Protein AF-A0A6H1ZTP8-F1 (afdb_monomer_lite)

Secondary structure (DSSP, 8-state):
--SSHHHHHHHHHHHHHHHHHHHHT---PPP---------------S--S----EEEETTEEEE--HHHHHHH-TT--SSS----SSPPPGGGTS-S-SSPPTTPEEE--SSSSPEEEPPPPTT-EEE--TTS--EEESS--

Structure (mmCIF, N/CA/C/O backbone):
data_AF-A0A6H1ZTP8-F1
#
_entry.id   AF-A0A6H1ZTP8-F1
#
loop_
_atom_site.group_PDB
_atom_site.id
_atom_site.type_symbol
_atom_site.label_atom_id
_atom_site.label_alt_id
_atom_site.label_comp_id
_atom_site.label_asym_id
_atom_site.label_entity_id
_atom_site.label_seq_id
_atom_site.pdbx_PDB_ins_code
_atom_site.Cartn_x
_atom_site.Cartn_y
_atom_site.Cartn_z
_atom_site.occupancy
_atom_site.B_iso_or_equiv
_atom_site.auth_seq_id
_atom_site.auth_comp_id
_atom_site.auth_asym_id
_atom_site.auth_atom_id
_atom_site.pdbx_PDB_model_num
ATOM 1 N N . MET A 1 1 ? -58.943 47.203 89.050 1.00 54.94 1 MET A N 1
ATOM 2 C CA . MET A 1 1 ? -57.772 47.298 88.140 1.00 54.94 1 MET A CA 1
ATOM 3 C C . MET A 1 1 ? -56.786 46.135 88.351 1.00 54.94 1 MET A C 1
ATOM 5 O O . MET A 1 1 ? -55.638 46.365 88.701 1.00 54.94 1 MET A O 1
ATOM 9 N N . ARG A 1 2 ? -57.193 44.869 88.159 1.00 52.78 2 ARG A N 1
ATOM 10 C CA . ARG A 1 2 ? -56.284 43.707 88.320 1.00 52.78 2 ARG A CA 1
ATOM 11 C C . ARG A 1 2 ? -56.427 42.633 87.231 1.00 52.78 2 ARG A C 1
ATOM 13 O O . ARG A 1 2 ? -56.041 41.494 87.437 1.00 52.78 2 ARG A O 1
ATOM 20 N N . THR A 1 3 ? -56.922 43.002 86.049 1.00 53.19 3 THR A N 1
ATOM 21 C CA . THR A 1 3 ? -57.151 42.046 84.943 1.00 53.19 3 THR A CA 1
ATOM 22 C C . THR A 1 3 ? -56.297 42.314 83.699 1.00 53.19 3 THR A C 1
ATOM 24 O O . THR A 1 3 ? -56.346 41.540 82.753 1.00 53.19 3 THR A O 1
ATOM 27 N N . ARG A 1 4 ? -55.478 43.378 83.679 1.00 51.44 4 ARG A N 1
ATOM 28 C CA . ARG A 1 4 ? -54.652 43.734 82.504 1.00 51.44 4 ARG A CA 1
ATOM 29 C C . ARG A 1 4 ? -53.198 43.244 82.544 1.00 51.44 4 ARG A C 1
ATOM 31 O O . ARG A 1 4 ? -52.566 43.198 81.497 1.00 51.44 4 ARG A O 1
ATOM 38 N N . ILE A 1 5 ? -52.680 42.819 83.699 1.00 50.69 5 ILE A N 1
ATOM 39 C CA . ILE A 1 5 ? -51.276 42.373 83.826 1.00 50.69 5 ILE A CA 1
ATOM 40 C C . ILE A 1 5 ? -51.087 40.937 83.291 1.00 50.69 5 ILE A C 1
ATOM 42 O O . ILE A 1 5 ? -50.085 40.643 82.647 1.00 50.69 5 ILE A O 1
ATOM 46 N N . ALA A 1 6 ? -52.088 40.061 83.445 1.00 52.53 6 ALA A N 1
ATOM 47 C CA . ALA A 1 6 ? -52.017 38.678 82.959 1.00 52.53 6 ALA A CA 1
ATOM 48 C C . ALA A 1 6 ? -52.023 38.552 81.418 1.00 52.53 6 ALA A C 1
ATOM 50 O O . ALA A 1 6 ? -51.556 37.549 80.882 1.00 52.53 6 ALA A O 1
ATOM 51 N N . ALA A 1 7 ? -52.520 39.565 80.696 1.00 52.47 7 ALA A N 1
ATOM 52 C CA . ALA A 1 7 ? -52.527 39.570 79.232 1.00 52.47 7 ALA A CA 1
ATOM 53 C C . ALA A 1 7 ? -51.150 39.921 78.634 1.00 52.47 7 ALA A C 1
ATOM 55 O O . ALA A 1 7 ? -50.771 39.352 77.612 1.00 52.47 7 ALA A O 1
ATOM 56 N N . GLN A 1 8 ? -50.368 40.798 79.281 1.00 54.09 8 GLN A N 1
ATOM 57 C CA . GLN A 1 8 ? -49.041 41.172 78.777 1.00 54.09 8 GLN A CA 1
ATOM 58 C C . GLN A 1 8 ? -47.988 40.075 78.972 1.00 54.09 8 GLN A C 1
ATOM 60 O O . GLN A 1 8 ? -47.170 39.869 78.081 1.00 54.09 8 GLN A O 1
ATOM 65 N N . ALA A 1 9 ? -48.051 39.299 80.059 1.00 54.16 9 ALA A N 1
ATOM 66 C CA . ALA A 1 9 ? -47.110 38.198 80.287 1.00 54.16 9 ALA A CA 1
ATOM 67 C C . ALA A 1 9 ? -47.206 37.086 79.218 1.00 54.16 9 ALA A C 1
ATOM 69 O O . ALA A 1 9 ? -46.194 36.503 78.837 1.00 54.16 9 ALA A O 1
ATOM 70 N N . LYS A 1 10 ? -48.407 36.828 78.674 1.00 54.12 10 LYS A N 1
ATOM 71 C CA . LYS A 1 10 ? -48.602 35.845 77.591 1.00 54.12 10 LYS A CA 1
ATOM 72 C C . LYS A 1 10 ? -48.066 36.322 76.235 1.00 54.12 10 LYS A C 1
ATOM 74 O O . LYS A 1 10 ? -47.584 35.500 75.464 1.00 54.12 10 LYS A O 1
ATOM 79 N N . GLY A 1 11 ? -48.113 37.626 75.950 1.00 58.78 11 GLY A N 1
ATOM 80 C CA . GLY A 1 11 ? -47.631 38.179 74.676 1.00 58.78 11 GLY A CA 1
ATOM 81 C C . GLY A 1 11 ? -46.107 38.130 74.528 1.00 58.78 11 GLY A C 1
ATOM 82 O O . GLY A 1 11 ? -45.597 37.813 73.457 1.00 58.78 11 GLY A O 1
ATOM 83 N N . TRP A 1 12 ? -45.378 38.372 75.621 1.00 64.00 12 TRP A N 1
ATOM 84 C CA . TRP A 1 12 ? -43.911 38.374 75.615 1.00 64.00 12 TRP A CA 1
ATOM 85 C C . TRP A 1 12 ? -43.323 36.965 75.487 1.00 64.00 12 TRP A C 1
ATOM 87 O O . TRP A 1 12 ? -42.299 36.793 74.831 1.00 64.00 12 TRP A O 1
ATOM 97 N N . GLY A 1 13 ? -43.999 35.947 76.033 1.00 66.44 13 GLY A N 1
ATOM 98 C CA . GLY A 1 13 ? -43.583 34.550 75.873 1.00 66.44 13 GLY A CA 1
ATOM 99 C C . GLY A 1 13 ? -43.631 34.073 74.418 1.00 66.44 13 GLY A C 1
ATOM 100 O O . GLY A 1 13 ? -42.730 33.369 73.973 1.00 66.44 13 GLY A O 1
ATOM 101 N N . ILE A 1 14 ? -44.637 34.509 73.653 1.00 66.31 14 ILE A N 1
ATOM 102 C CA . ILE A 1 14 ? -44.777 34.142 72.235 1.00 66.31 14 ILE A CA 1
ATOM 103 C C . ILE A 1 14 ? -43.728 34.862 71.377 1.00 66.31 14 ILE A C 1
ATOM 105 O O . ILE A 1 14 ? -43.132 34.246 70.498 1.00 66.31 14 ILE A O 1
ATOM 109 N N . LEU A 1 15 ? -43.443 36.136 71.665 1.00 64.31 15 LEU A N 1
ATOM 110 C CA . LEU A 1 15 ? -42.393 36.902 70.982 1.00 64.31 15 LEU A CA 1
ATOM 111 C C . LEU A 1 15 ? -40.987 36.352 71.263 1.00 64.31 15 LEU A C 1
ATOM 113 O O . LEU A 1 15 ? -40.181 36.244 70.342 1.00 64.31 15 LEU A O 1
ATOM 117 N N . ALA A 1 16 ? -40.708 35.943 72.504 1.00 70.88 16 ALA A N 1
ATOM 118 C CA . ALA A 1 16 ? -39.437 35.320 72.868 1.00 70.88 16 ALA A CA 1
ATOM 119 C C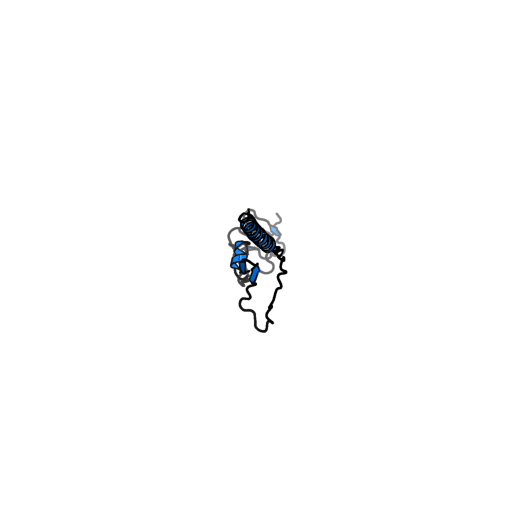 . ALA A 1 16 ? -39.252 33.945 72.205 1.00 70.88 16 ALA A C 1
ATOM 121 O O . ALA A 1 16 ? -38.162 33.636 71.725 1.00 70.88 16 ALA A O 1
ATOM 122 N N . LEU A 1 17 ? -40.319 33.142 72.114 1.00 62.50 17 LEU A N 1
ATOM 123 C CA . LEU A 1 17 ? -40.275 31.848 71.432 1.00 62.50 17 LEU A CA 1
ATOM 124 C C . LEU A 1 17 ? -40.118 32.012 69.911 1.00 62.50 17 LEU A C 1
ATOM 126 O O . LEU A 1 17 ? -39.355 31.273 69.297 1.00 62.50 17 LEU A O 1
ATOM 130 N N . ALA A 1 18 ? -40.768 33.011 69.308 1.00 67.88 18 ALA A N 1
ATOM 131 C CA . ALA A 1 18 ? -40.612 33.322 67.886 1.00 67.88 18 ALA A CA 1
ATOM 132 C C . ALA A 1 18 ? -39.191 33.807 67.544 1.00 67.88 18 ALA A C 1
ATOM 134 O O . ALA A 1 18 ? -38.638 33.404 66.523 1.00 67.88 18 ALA A O 1
ATOM 135 N N . LEU A 1 19 ? -38.570 34.615 68.412 1.00 66.06 19 LEU A N 1
ATOM 136 C CA . LEU A 1 19 ? -37.186 35.063 68.229 1.00 66.06 19 LEU A CA 1
ATOM 137 C C . LEU A 1 19 ? -36.186 33.905 68.375 1.00 66.06 19 LEU A C 1
ATOM 139 O O . LEU A 1 19 ? -35.246 33.809 67.591 1.00 66.06 19 LEU A O 1
ATOM 143 N N . LEU A 1 20 ? -36.417 32.990 69.323 1.00 62.31 20 LEU A N 1
ATOM 144 C CA . LEU A 1 20 ? -35.598 31.786 69.493 1.00 62.31 20 LEU A CA 1
ATOM 145 C C . LEU A 1 20 ? -35.685 30.861 68.267 1.00 62.31 20 LEU A C 1
ATOM 147 O O . LEU A 1 20 ? -34.667 30.339 67.818 1.00 62.31 20 LEU A O 1
ATOM 151 N N . MET A 1 21 ? -36.880 30.711 67.687 1.00 68.56 21 MET A N 1
ATOM 152 C CA . MET A 1 21 ? -37.084 29.927 66.463 1.00 68.56 21 MET A CA 1
ATOM 153 C C . MET A 1 21 ? -36.443 30.586 65.232 1.00 68.56 21 MET A C 1
ATOM 155 O O . MET A 1 21 ? -35.926 29.882 64.369 1.00 68.56 21 MET A O 1
ATOM 159 N N . LEU A 1 22 ? -36.414 31.922 65.158 1.00 61.28 22 LEU A N 1
ATOM 160 C CA . LEU A 1 22 ? -35.757 32.648 64.065 1.00 61.28 22 LEU A CA 1
ATOM 161 C C . LEU A 1 22 ? -34.226 32.513 64.121 1.00 61.28 22 LEU A C 1
ATOM 163 O O . LEU A 1 22 ? -33.589 32.314 63.090 1.00 61.28 22 LEU A O 1
ATOM 167 N N . VAL A 1 23 ? -33.637 32.571 65.319 1.00 58.75 23 VAL A N 1
ATOM 168 C CA . VAL A 1 23 ? -32.186 32.390 65.511 1.00 58.75 23 VAL A CA 1
ATOM 169 C C . VAL A 1 23 ? -31.772 30.934 65.270 1.00 58.75 23 VAL A C 1
ATOM 171 O O . VAL A 1 23 ? -30.727 30.696 64.672 1.00 58.75 23 VAL A O 1
ATOM 174 N N . ALA A 1 24 ? -32.610 29.961 65.640 1.00 58.22 24 ALA A N 1
ATOM 175 C CA . ALA A 1 24 ? -32.379 28.548 65.327 1.00 58.22 24 ALA A CA 1
ATOM 176 C C . ALA A 1 24 ? -32.483 28.227 63.818 1.00 58.22 24 ALA A C 1
ATOM 178 O O . ALA A 1 24 ? -31.914 27.236 63.365 1.00 58.22 24 ALA A O 1
ATOM 179 N N . GLY A 1 25 ? -33.179 29.063 63.037 1.00 52.09 25 GLY A N 1
ATOM 180 C CA . GLY A 1 25 ? -33.314 28.920 61.583 1.00 52.09 25 GLY A CA 1
ATOM 181 C C . GLY A 1 25 ? -32.121 29.436 60.769 1.00 52.09 25 GLY A C 1
ATOM 182 O O . GLY A 1 25 ? -31.991 29.078 59.600 1.00 52.09 25 GLY A O 1
ATOM 183 N N . LEU A 1 26 ? -31.221 30.228 61.365 1.00 50.38 26 LEU A N 1
ATOM 184 C CA . LEU A 1 26 ? -29.977 30.676 60.726 1.00 50.38 26 LEU A CA 1
ATOM 185 C C . LEU A 1 26 ? -28.868 29.618 60.889 1.00 50.38 26 LEU A C 1
ATOM 187 O O . LEU A 1 26 ? -27.784 29.877 61.408 1.00 50.38 26 LEU A O 1
ATOM 191 N N . SER A 1 27 ? -29.132 28.390 60.442 1.00 49.44 27 SER A N 1
ATOM 192 C CA . SER A 1 27 ? -28.056 27.434 60.182 1.00 49.44 27 SER A CA 1
ATOM 193 C C . SER A 1 27 ? -27.274 27.949 58.972 1.00 49.44 27 SER A C 1
ATOM 195 O O . SER A 1 27 ? -27.812 28.017 57.868 1.00 49.44 27 SER A O 1
ATOM 197 N N . LEU A 1 28 ? -26.022 28.375 59.181 1.00 50.72 28 LEU A N 1
ATOM 198 C CA . LEU A 1 28 ? -25.094 28.645 58.084 1.00 50.72 28 LEU A CA 1
ATOM 199 C C . LEU A 1 28 ? -25.005 27.368 57.243 1.00 50.72 28 LEU A C 1
ATOM 201 O O . LEU A 1 28 ? -24.471 26.362 57.712 1.00 50.72 28 LEU A O 1
ATOM 205 N N . ALA A 1 29 ? -25.528 27.404 56.017 1.00 53.50 29 ALA A N 1
ATOM 206 C CA . ALA A 1 29 ? -25.293 26.330 55.068 1.00 53.50 29 ALA A CA 1
ATOM 207 C C . ALA A 1 29 ? -23.770 26.148 54.929 1.00 53.50 29 ALA A C 1
ATOM 209 O O . ALA A 1 29 ? -23.070 27.137 54.677 1.00 53.50 29 ALA A O 1
ATOM 210 N N . PRO A 1 30 ? -23.225 24.934 55.123 1.00 53.19 30 PRO A N 1
ATOM 211 C CA . PRO A 1 30 ? -21.812 24.707 54.882 1.00 53.19 30 PRO A CA 1
ATOM 212 C C . PRO A 1 30 ? -21.519 24.998 53.408 1.00 53.19 30 PRO A C 1
ATOM 214 O O . PRO A 1 30 ? -22.201 24.493 52.516 1.00 53.19 30 PRO A O 1
ATOM 217 N N . SER A 1 31 ? -20.509 25.836 53.160 1.00 52.66 31 SER A N 1
ATOM 218 C CA . SER A 1 31 ? -19.925 26.048 51.837 1.00 52.66 31 SER A CA 1
ATOM 219 C C .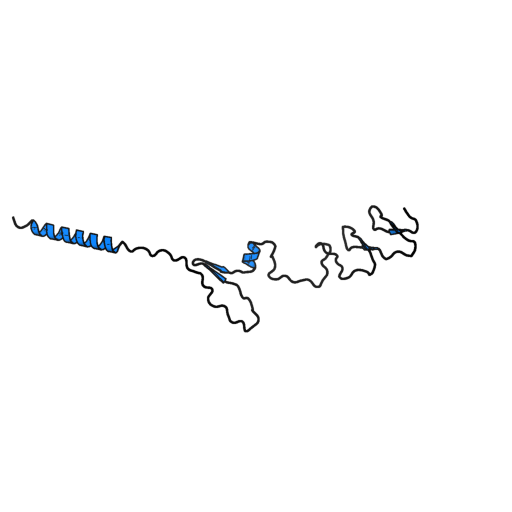 SER A 1 31 ? -19.643 24.691 51.205 1.00 52.66 31 SER A C 1
ATOM 221 O O . SER A 1 31 ? -18.899 23.898 51.788 1.00 52.66 31 SER A O 1
ATOM 223 N N . SER A 1 32 ? -20.243 24.403 50.049 1.00 56.12 32 SER A N 1
ATOM 224 C CA . SER A 1 32 ? -19.981 23.155 49.344 1.00 56.12 32 SER A CA 1
ATOM 225 C C . SER A 1 32 ? -18.491 23.074 49.048 1.00 56.12 32 SER A C 1
ATOM 227 O O . SER A 1 32 ? -17.928 23.873 48.300 1.00 56.12 32 SER A O 1
ATOM 229 N N . VAL A 1 33 ? -17.861 22.122 49.724 1.00 51.06 33 VAL A N 1
ATOM 230 C CA . VAL A 1 33 ? -16.490 21.694 49.517 1.00 51.06 33 VAL A CA 1
ATOM 231 C C . VAL A 1 33 ? -16.374 21.305 48.045 1.00 51.06 33 VAL A C 1
ATOM 233 O O . VAL A 1 33 ? -17.053 20.381 47.603 1.00 51.06 33 VAL A O 1
ATOM 236 N N . TYR A 1 34 ? -15.539 22.005 47.277 1.00 49.28 34 TYR A N 1
ATOM 237 C CA . TYR A 1 34 ? -15.020 21.455 46.027 1.00 49.28 34 TYR A CA 1
ATOM 238 C C . TYR A 1 34 ? -14.164 20.249 46.425 1.00 49.28 34 TYR A C 1
ATOM 240 O O . TYR A 1 34 ? -13.022 20.399 46.857 1.00 49.28 34 TYR A O 1
ATOM 248 N N . GLY A 1 35 ? -14.777 19.066 46.421 1.00 47.34 35 GLY A N 1
ATOM 249 C CA . GLY A 1 35 ? -14.117 17.823 46.788 1.00 47.34 35 GLY A CA 1
ATOM 250 C C . GLY A 1 35 ? -12.974 17.548 45.822 1.00 47.34 35 GLY A C 1
ATOM 251 O O . GLY A 1 35 ? -13.167 17.549 44.610 1.00 47.34 35 GLY A O 1
ATOM 252 N N . ALA A 1 36 ? -11.778 17.314 46.354 1.00 54.28 36 ALA A N 1
ATOM 253 C CA . ALA A 1 36 ? -10.734 16.659 45.588 1.00 54.28 36 ALA A CA 1
ATOM 254 C C . ALA A 1 36 ? -11.229 15.248 45.238 1.00 54.28 36 ALA A C 1
ATOM 256 O O . ALA A 1 36 ? -11.539 14.467 46.137 1.00 54.28 36 ALA A O 1
ATOM 257 N N . THR A 1 37 ? -11.315 14.919 43.950 1.00 52.75 37 THR A N 1
ATOM 258 C CA . THR A 1 37 ? -11.542 13.541 43.511 1.00 52.75 37 THR A CA 1
ATOM 259 C C . THR A 1 37 ? -10.284 12.738 43.822 1.00 52.75 37 THR A C 1
ATOM 261 O O . THR A 1 37 ? -9.316 12.750 43.064 1.00 52.75 37 THR A O 1
ATOM 264 N N . THR A 1 38 ? -10.254 12.065 44.968 1.00 55.00 38 THR A N 1
ATOM 265 C CA . THR A 1 38 ? -9.245 11.045 45.245 1.00 55.00 38 THR A CA 1
ATOM 266 C C . THR A 1 38 ? -9.572 9.803 44.426 1.00 55.00 38 THR A C 1
ATOM 268 O O . THR A 1 38 ? -10.611 9.177 44.622 1.00 55.00 38 THR A O 1
ATOM 271 N N . ILE A 1 39 ? -8.672 9.429 43.517 1.00 57.59 39 ILE A N 1
ATOM 272 C CA . ILE A 1 39 ? -8.710 8.126 42.847 1.00 57.59 39 ILE A CA 1
ATOM 273 C C . ILE A 1 39 ? -8.317 7.088 43.904 1.00 57.59 39 ILE A C 1
ATOM 275 O O . ILE A 1 39 ? -7.147 6.981 44.267 1.00 57.59 39 ILE A O 1
ATOM 279 N N . SER A 1 40 ? -9.299 6.384 44.465 1.00 62.56 40 SER A N 1
ATOM 280 C CA . SER A 1 40 ? -9.088 5.356 45.488 1.00 62.56 40 SER A CA 1
ATOM 281 C C . SER A 1 40 ? -9.345 3.977 44.891 1.00 62.56 40 SER A C 1
ATOM 283 O O . SER A 1 40 ? -10.435 3.732 44.381 1.00 62.56 40 SER A O 1
ATOM 285 N N . GLY A 1 41 ? -8.355 3.083 44.982 1.00 54.06 41 GLY A N 1
ATOM 286 C CA . GLY A 1 41 ? -8.503 1.672 44.613 1.00 54.06 41 GLY A CA 1
ATOM 287 C C . GLY A 1 41 ? -7.952 1.272 43.245 1.00 54.06 41 GLY A C 1
ATOM 288 O O . GLY A 1 41 ? -8.598 0.482 42.566 1.00 54.06 41 GLY A O 1
ATOM 289 N N . LEU A 1 42 ? -6.769 1.760 42.848 1.00 58.81 42 LEU A N 1
ATOM 290 C CA . LEU A 1 42 ? -6.027 1.111 41.758 1.00 58.81 42 LEU A CA 1
ATOM 291 C C . LEU A 1 42 ? -5.747 -0.346 42.178 1.00 58.81 42 LEU A C 1
ATOM 293 O O . LEU A 1 42 ? -5.083 -0.541 43.203 1.00 58.81 42 LEU A O 1
ATOM 297 N N . PRO A 1 43 ? -6.287 -1.359 41.478 1.00 57.88 43 PRO A N 1
ATOM 298 C CA . PRO A 1 43 ? -6.021 -2.749 41.817 1.00 57.88 43 PRO A CA 1
ATOM 299 C C . PRO A 1 43 ? -4.534 -3.050 41.595 1.00 57.88 43 PRO A C 1
ATOM 301 O O . PRO A 1 43 ? -3.948 -2.628 40.601 1.00 57.88 43 PRO A O 1
ATOM 304 N N . GLU A 1 44 ? -3.905 -3.778 42.519 1.00 61.28 44 GLU A N 1
ATOM 305 C CA . GLU A 1 44 ? -2.571 -4.328 42.276 1.00 61.28 44 GLU A CA 1
ATOM 306 C C . GLU A 1 44 ? -2.711 -5.447 41.230 1.00 61.28 44 GLU A C 1
ATOM 308 O O . GLU A 1 44 ? -3.251 -6.525 41.501 1.00 61.28 44 GLU A O 1
ATOM 313 N N . GLU A 1 45 ? -2.320 -5.135 39.993 1.00 57.22 45 GLU A N 1
ATOM 314 C CA . GLU A 1 45 ? -2.476 -5.995 38.822 1.00 57.22 45 GLU A CA 1
ATOM 315 C C . GLU A 1 45 ? -1.615 -7.260 38.966 1.00 57.22 45 GLU A C 1
ATOM 317 O O . GLU A 1 45 ? -0.395 -7.237 38.812 1.00 57.22 45 GLU A O 1
ATOM 322 N N . THR A 1 46 ? -2.258 -8.390 39.269 1.00 55.28 46 THR A N 1
ATOM 323 C CA . THR A 1 46 ? -1.615 -9.719 39.327 1.00 55.28 46 THR A CA 1
ATOM 324 C C . THR A 1 46 ? -2.159 -10.700 38.280 1.00 55.28 46 THR A C 1
ATOM 326 O O . THR A 1 46 ? -1.758 -11.862 38.250 1.00 55.28 46 THR A O 1
ATOM 329 N N . ALA A 1 47 ? -3.029 -10.243 37.373 1.00 55.44 47 ALA A N 1
ATOM 330 C CA . ALA A 1 47 ? -3.553 -11.017 36.248 1.00 55.44 47 ALA A CA 1
ATOM 331 C C . ALA A 1 47 ? -3.765 -10.101 35.029 1.00 55.44 47 ALA A C 1
ATOM 333 O O . ALA A 1 47 ? -4.095 -8.934 35.230 1.00 55.44 47 ALA A O 1
ATOM 334 N N . PRO A 1 48 ? -3.598 -10.599 33.785 1.00 50.62 48 PRO A N 1
ATOM 335 C CA . PRO A 1 48 ? -3.759 -9.776 32.588 1.00 50.62 48 PRO A CA 1
ATOM 336 C C . PRO A 1 48 ? -5.167 -9.170 32.550 1.00 50.62 48 PRO A C 1
ATOM 338 O O . PRO A 1 48 ? -6.157 -9.903 32.589 1.00 50.62 48 PRO A O 1
ATOM 341 N N . ALA A 1 49 ? -5.234 -7.838 32.499 1.00 53.41 49 ALA A N 1
ATOM 342 C CA . ALA A 1 49 ? -6.461 -7.053 32.559 1.00 53.41 49 ALA A CA 1
ATOM 343 C C . ALA A 1 49 ? -7.522 -7.530 31.550 1.00 53.41 49 ALA A C 1
ATOM 345 O O . ALA A 1 49 ? -7.386 -7.353 30.338 1.00 53.41 49 ALA A O 1
ATOM 346 N N . SER A 1 50 ? -8.617 -8.106 32.048 1.00 56.72 50 SER A N 1
ATOM 347 C CA . SER A 1 50 ? -9.859 -8.226 31.286 1.00 56.72 50 SER A CA 1
ATOM 348 C C . SER A 1 50 ? -10.766 -7.052 31.656 1.00 56.72 50 SER A C 1
ATOM 350 O O . SER A 1 50 ? -11.256 -6.994 32.783 1.00 56.72 50 SER A O 1
ATOM 352 N N . ASP A 1 51 ? -10.975 -6.139 30.707 1.00 63.66 51 ASP A N 1
ATOM 353 C CA . ASP A 1 51 ? -11.941 -5.032 30.757 1.00 63.66 51 ASP A CA 1
ATOM 354 C C . ASP A 1 51 ? -11.809 -4.060 31.943 1.00 63.66 51 ASP A C 1
ATOM 356 O O . ASP A 1 51 ? -12.775 -3.775 32.658 1.00 63.66 51 ASP A O 1
ATOM 360 N N . GLU A 1 52 ? -10.629 -3.463 32.122 1.00 62.34 52 GLU A N 1
ATOM 361 C CA . GLU A 1 52 ? -10.476 -2.334 33.045 1.00 62.34 52 GLU A CA 1
ATOM 362 C C . GLU A 1 52 ? -11.099 -1.062 32.436 1.00 62.34 52 GLU A C 1
ATOM 364 O O . GLU A 1 52 ? -10.460 -0.239 31.782 1.00 62.34 52 GLU A O 1
ATOM 369 N N . VAL A 1 53 ? -12.416 -0.921 32.593 1.00 68.25 53 VAL A N 1
ATOM 370 C CA . VAL A 1 53 ? -13.134 0.299 32.215 1.00 68.25 53 VAL A CA 1
ATOM 371 C C . VAL A 1 53 ? -12.830 1.367 33.257 1.00 68.25 53 VAL A C 1
ATOM 373 O O . VAL A 1 53 ? -13.343 1.306 34.372 1.00 68.25 53 VAL A O 1
ATOM 376 N N . MET A 1 54 ? -12.054 2.385 32.882 1.00 69.12 54 MET A N 1
ATOM 377 C CA . MET A 1 54 ? -11.865 3.575 33.712 1.00 69.12 54 MET A CA 1
ATOM 378 C C . MET A 1 54 ? -13.231 4.229 33.985 1.00 69.12 54 MET A C 1
ATOM 380 O O . MET A 1 54 ? -13.899 4.745 33.080 1.00 69.12 54 MET A O 1
ATOM 384 N N . VAL A 1 55 ? -13.675 4.176 35.241 1.00 71.12 55 VAL A N 1
ATOM 385 C CA . VAL A 1 55 ? -14.910 4.816 35.701 1.00 71.12 55 VAL A CA 1
ATOM 386 C C . VAL A 1 55 ? -14.552 6.198 36.234 1.00 71.12 55 VAL A C 1
ATOM 388 O O . VAL A 1 55 ? -13.854 6.316 37.235 1.00 71.12 55 VAL A O 1
ATOM 391 N N . ILE A 1 56 ? -15.025 7.247 35.562 1.00 72.25 56 ILE A N 1
ATOM 392 C CA . ILE A 1 56 ? -14.936 8.613 36.076 1.00 72.25 56 ILE A CA 1
ATOM 393 C C . ILE A 1 56 ? -16.264 8.900 36.768 1.00 72.25 56 ILE A C 1
ATOM 395 O O . ILE A 1 56 ? -17.303 9.064 36.121 1.00 72.25 56 ILE A O 1
ATOM 399 N N . GLU A 1 57 ? -16.237 8.908 38.093 1.00 68.75 57 GLU A N 1
ATOM 400 C CA . GLU A 1 57 ? -17.375 9.313 38.908 1.00 68.75 57 GLU A CA 1
ATOM 401 C C . GLU A 1 57 ? -17.292 10.819 39.163 1.00 68.75 57 GLU A C 1
ATOM 403 O O . GLU A 1 57 ? -16.308 11.319 39.707 1.00 68.75 57 GLU A O 1
ATOM 408 N N . ASP A 1 58 ? -18.328 11.545 38.752 1.00 63.91 58 ASP A N 1
ATOM 409 C CA . ASP A 1 58 ? -18.648 12.857 39.311 1.00 63.91 58 ASP A CA 1
ATOM 410 C C . ASP A 1 58 ? -19.835 12.682 40.270 1.00 63.91 58 ASP A C 1
ATOM 412 O O . ASP A 1 58 ? -20.631 11.753 40.112 1.00 63.91 58 ASP A O 1
ATOM 416 N N . ALA A 1 59 ? -19.992 13.586 41.238 1.00 58.56 59 ALA A N 1
ATOM 417 C CA . ALA A 1 59 ? -20.951 13.529 42.347 1.00 58.56 59 ALA A CA 1
ATOM 418 C C . ALA A 1 59 ? -22.423 13.328 41.928 1.00 58.56 59 ALA A C 1
ATOM 420 O O . ALA A 1 59 ? -23.284 13.087 42.772 1.00 58.56 59 ALA A O 1
ATOM 421 N N . THR A 1 60 ? -22.728 13.437 40.633 1.00 54.12 60 THR A N 1
ATOM 422 C CA . THR A 1 60 ? -24.069 13.270 40.064 1.00 54.12 60 THR A CA 1
ATOM 423 C C . THR A 1 60 ? -24.143 12.309 38.874 1.00 54.12 60 THR A C 1
ATOM 425 O O . THR A 1 60 ? -25.249 11.965 38.462 1.00 54.12 60 THR A O 1
ATOM 428 N N . THR A 1 61 ? -23.018 11.841 38.311 1.00 54.03 61 THR A N 1
ATOM 429 C CA . THR A 1 61 ? -23.028 10.896 37.179 1.00 54.03 61 THR A CA 1
ATOM 430 C C . THR A 1 61 ? -21.806 9.982 37.139 1.00 54.03 61 THR A C 1
ATOM 432 O O . THR A 1 61 ? -20.663 10.421 37.221 1.00 54.03 61 THR A O 1
ATOM 435 N N . THR A 1 62 ? -22.056 8.697 36.888 1.00 64.44 62 THR A N 1
ATOM 436 C CA . THR A 1 62 ? -21.025 7.721 36.528 1.00 64.44 62 THR A CA 1
ATOM 437 C C . THR A 1 62 ? -20.783 7.787 35.021 1.00 64.44 62 THR A C 1
ATOM 439 O O . THR A 1 62 ? -21.588 7.285 34.232 1.00 64.44 62 THR A O 1
ATOM 442 N N . LYS A 1 63 ? -19.674 8.393 34.588 1.00 63.94 63 LYS A N 1
ATOM 443 C CA . LYS A 1 63 ? -19.248 8.369 33.184 1.00 63.94 63 LYS A CA 1
ATOM 444 C C . LYS A 1 63 ? -18.189 7.292 33.013 1.00 63.94 63 LYS A C 1
ATOM 446 O O . LYS A 1 63 ? -17.029 7.459 33.373 1.00 63.94 63 LYS A O 1
ATOM 451 N N . LYS A 1 64 ? -18.592 6.157 32.447 1.00 67.19 64 LYS A N 1
ATOM 452 C CA . LYS A 1 64 ? -17.643 5.114 32.053 1.00 67.19 64 LYS A CA 1
ATOM 453 C C . LYS A 1 64 ? -16.895 5.572 30.802 1.00 67.19 64 LYS A C 1
ATOM 455 O O . LYS A 1 64 ? -17.541 5.915 29.809 1.00 67.19 64 LYS A O 1
ATOM 460 N N . ALA A 1 65 ? -15.567 5.558 30.817 1.00 69.56 65 ALA A N 1
ATOM 461 C CA . ALA A 1 65 ? -14.758 5.746 29.616 1.00 69.56 65 ALA A CA 1
ATOM 462 C C . ALA A 1 65 ? -14.777 4.451 28.788 1.00 69.56 65 ALA A C 1
ATOM 464 O O . ALA A 1 65 ? -13.796 3.723 28.697 1.00 69.56 65 ALA A O 1
ATOM 465 N N . THR A 1 66 ? -15.944 4.117 28.238 1.00 69.62 66 THR A N 1
ATOM 466 C CA . THR A 1 66 ? -16.085 3.002 27.301 1.00 69.62 66 THR A CA 1
ATOM 467 C C . THR A 1 66 ? -15.647 3.449 25.912 1.00 69.62 66 THR A C 1
ATOM 469 O O . THR A 1 66 ? -15.794 4.617 25.545 1.00 69.62 66 THR A O 1
ATOM 472 N N . LEU A 1 67 ? -15.187 2.502 25.096 1.00 70.88 67 LEU A N 1
ATOM 473 C CA . LEU A 1 67 ? -14.917 2.745 23.677 1.00 70.88 67 LEU A CA 1
ATOM 474 C C . LEU A 1 67 ? -16.145 3.319 22.961 1.00 70.88 67 LEU A C 1
ATOM 476 O O . LEU A 1 67 ? -15.988 4.190 22.119 1.00 70.88 67 LEU A O 1
ATOM 480 N N . ALA A 1 68 ? -17.358 2.912 23.348 1.00 72.12 68 ALA A N 1
ATOM 481 C CA . ALA A 1 68 ? -18.599 3.471 22.814 1.00 72.12 68 ALA A CA 1
ATOM 482 C C . ALA A 1 68 ? -18.752 4.977 23.113 1.00 72.12 68 ALA A C 1
ATOM 484 O O . ALA A 1 68 ? -19.118 5.743 22.224 1.00 72.12 68 ALA A O 1
ATOM 485 N N . ASN A 1 69 ? -18.428 5.416 24.334 1.00 71.94 69 ASN A N 1
ATOM 486 C CA . ASN A 1 69 ? -18.517 6.826 24.729 1.00 71.94 69 ASN A CA 1
ATOM 487 C C . ASN A 1 69 ? -17.407 7.684 24.098 1.00 71.94 69 ASN A C 1
ATOM 489 O O . ASN A 1 69 ? -17.636 8.851 23.792 1.00 71.94 69 ASN A O 1
ATOM 493 N N . ILE A 1 70 ? -16.218 7.116 23.870 1.00 74.31 70 ILE A N 1
ATOM 494 C CA . ILE A 1 70 ? -15.120 7.797 23.165 1.00 74.31 70 ILE A CA 1
ATOM 495 C C . ILE A 1 70 ? -15.421 7.884 21.659 1.00 74.31 70 ILE A C 1
ATOM 497 O O . ILE A 1 70 ? -15.303 8.960 21.078 1.00 74.31 70 ILE A O 1
ATOM 501 N N . ALA A 1 71 ? -15.886 6.793 21.042 1.00 70.75 71 ALA A N 1
ATOM 502 C CA . ALA A 1 71 ? -16.294 6.723 19.634 1.00 70.75 71 ALA A CA 1
ATOM 503 C C . ALA A 1 71 ? -17.409 7.720 19.286 1.00 70.75 71 ALA A C 1
ATOM 505 O O . ALA A 1 71 ? -17.394 8.325 18.215 1.00 70.75 71 ALA A O 1
ATOM 506 N N . ALA A 1 72 ? -18.356 7.935 20.206 1.00 72.44 72 ALA A N 1
ATOM 507 C CA . ALA A 1 72 ? -19.442 8.899 20.033 1.00 72.44 72 ALA A CA 1
ATOM 508 C C . ALA A 1 72 ? -18.945 10.350 19.874 1.00 72.44 72 ALA A C 1
ATOM 510 O O . ALA A 1 72 ? -19.579 11.143 19.181 1.00 72.44 72 ALA A O 1
ATOM 511 N N . ASN A 1 73 ? -17.800 10.687 20.476 1.00 72.38 73 ASN A N 1
ATOM 512 C CA . ASN A 1 73 ? -17.204 12.024 20.426 1.00 72.38 73 ASN A CA 1
ATOM 513 C C . ASN A 1 73 ? -15.981 12.118 19.493 1.00 72.38 73 ASN A C 1
ATOM 515 O O . ASN A 1 73 ? -15.553 13.224 19.163 1.00 72.38 73 ASN A O 1
ATOM 519 N N . MET A 1 74 ? -15.430 10.985 19.048 1.00 68.06 74 MET A N 1
ATOM 520 C CA . MET A 1 74 ? -14.327 10.883 18.090 1.00 68.06 74 MET A CA 1
ATOM 521 C C . MET A 1 74 ? -14.701 9.896 16.973 1.00 68.06 74 MET A C 1
ATOM 523 O O . MET A 1 74 ? -14.401 8.706 17.085 1.00 68.06 74 MET A O 1
ATOM 527 N N . PRO A 1 75 ? -15.290 10.362 15.854 1.00 64.06 75 PRO A N 1
ATOM 528 C CA . PRO A 1 75 ? -15.799 9.477 14.800 1.00 64.06 75 PRO A CA 1
ATOM 529 C C . PRO A 1 75 ? -14.713 8.625 14.121 1.00 64.06 75 PRO A C 1
ATOM 531 O O . PRO A 1 75 ? -15.030 7.645 13.455 1.00 64.06 75 PRO A O 1
ATOM 534 N N . ALA A 1 76 ? -13.43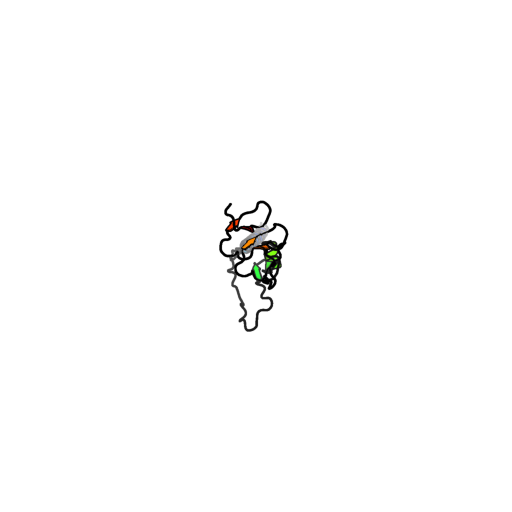4 8.969 14.308 1.00 61.69 76 ALA A N 1
ATOM 535 C CA . ALA A 1 76 ? -12.290 8.207 13.813 1.00 61.69 76 ALA A CA 1
ATOM 536 C C . ALA A 1 76 ? -12.028 6.890 14.575 1.00 61.69 76 ALA A C 1
ATOM 538 O O . ALA A 1 76 ? -11.261 6.059 14.093 1.00 61.69 76 ALA A O 1
ATOM 539 N N . ILE A 1 77 ? -12.637 6.680 15.749 1.00 63.38 77 ILE A N 1
ATOM 540 C CA . ILE A 1 77 ? -12.482 5.453 16.541 1.00 63.38 77 ILE A CA 1
ATOM 541 C C . ILE A 1 77 ? -13.799 4.683 16.489 1.00 63.38 77 ILE A C 1
ATOM 543 O O . ILE A 1 77 ? -14.681 4.889 17.308 1.00 63.38 77 ILE A O 1
ATOM 547 N N . THR A 1 78 ? -13.960 3.810 15.494 1.00 62.88 78 THR A N 1
ATOM 548 C CA . THR A 1 78 ? -15.177 2.986 15.333 1.00 62.88 78 THR A CA 1
ATOM 549 C C . THR A 1 78 ? -15.002 1.560 15.863 1.00 62.88 78 THR A C 1
ATOM 551 O O . THR A 1 78 ? -15.987 0.862 16.093 1.00 62.88 78 THR A O 1
ATOM 554 N N . ALA A 1 79 ? -13.762 1.112 16.074 1.00 60.66 79 ALA A N 1
ATOM 555 C CA . ALA A 1 79 ? -13.458 -0.239 16.526 1.00 60.66 79 ALA A CA 1
ATOM 556 C C . ALA A 1 79 ? -12.866 -0.235 17.946 1.00 60.66 79 ALA A C 1
ATOM 558 O O . ALA A 1 79 ? -12.073 0.652 18.271 1.00 60.66 79 ALA A O 1
ATOM 559 N N . PRO A 1 80 ? -13.208 -1.235 18.782 1.00 60.88 80 PRO A N 1
ATOM 560 C CA . PRO A 1 80 ? -12.683 -1.373 20.138 1.00 60.88 80 PRO A CA 1
ATOM 561 C C . PRO A 1 80 ? -11.172 -1.651 20.182 1.00 60.88 80 PRO A C 1
ATOM 563 O O . PRO A 1 80 ? -10.536 -1.529 21.224 1.00 60.88 80 PRO A O 1
ATOM 566 N N . SER A 1 81 ? -10.583 -2.029 19.053 1.00 66.38 81 SER A N 1
ATOM 567 C CA . SER A 1 81 ? -9.158 -2.275 18.915 1.00 66.38 81 SER A CA 1
ATOM 568 C C . SER A 1 81 ? -8.704 -1.945 17.496 1.00 66.38 81 SER A C 1
ATOM 570 O O . SER A 1 81 ? -9.460 -2.074 16.530 1.00 66.38 81 SER A O 1
ATOM 572 N N . LEU A 1 82 ? -7.450 -1.512 17.371 1.00 68.50 82 LEU A N 1
ATOM 573 C CA . LEU A 1 82 ? -6.775 -1.387 16.086 1.00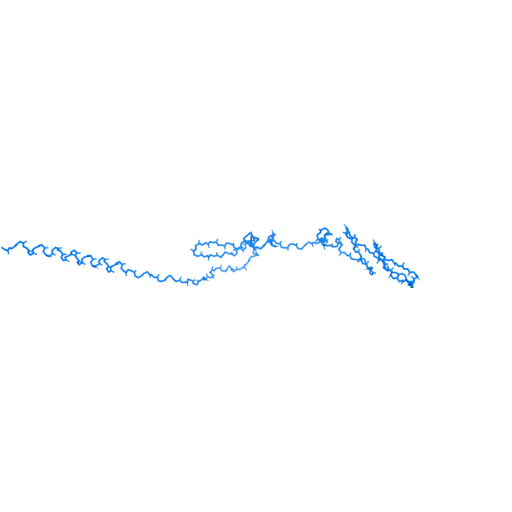 68.50 82 LEU A CA 1
ATOM 574 C C . LEU A 1 82 ? -6.042 -2.700 15.806 1.00 68.50 82 LEU A C 1
ATOM 576 O O . LEU A 1 82 ? -4.940 -2.928 16.299 1.00 68.50 82 LEU A O 1
ATOM 580 N N . THR A 1 83 ? -6.658 -3.580 15.025 1.00 68.81 83 THR A N 1
ATOM 581 C CA . THR A 1 83 ? -5.988 -4.781 14.520 1.00 68.81 83 THR A CA 1
ATOM 582 C C . THR A 1 83 ? -5.254 -4.439 13.229 1.00 68.81 83 THR A C 1
ATOM 584 O O . THR A 1 83 ? -5.893 -4.132 12.220 1.00 68.81 83 THR A O 1
ATOM 587 N N . LEU A 1 84 ? -3.918 -4.497 13.236 1.00 73.44 84 LEU A N 1
ATOM 588 C CA . LEU A 1 84 ? -3.143 -4.424 11.997 1.00 73.44 84 LEU A CA 1
ATOM 589 C C . LEU A 1 84 ? -3.424 -5.676 11.164 1.00 73.44 84 LEU A C 1
ATOM 591 O O . LEU A 1 84 ? -3.175 -6.796 11.609 1.00 73.44 84 LEU A O 1
ATOM 595 N N . SER A 1 85 ? -3.944 -5.480 9.953 1.00 79.38 85 SER A N 1
ATOM 596 C CA . SER A 1 85 ? -4.131 -6.584 9.020 1.00 79.38 85 SER A CA 1
ATOM 597 C C . SER A 1 85 ? -2.777 -7.144 8.588 1.00 79.38 85 SER A C 1
ATOM 599 O O . SER A 1 85 ? -1.864 -6.391 8.251 1.00 79.38 85 SER A O 1
ATOM 601 N N . THR A 1 86 ? -2.658 -8.469 8.552 1.00 87.12 86 THR A N 1
ATOM 602 C CA . THR A 1 86 ? -1.516 -9.163 7.939 1.00 87.12 86 THR A CA 1
ATOM 603 C C . THR A 1 86 ? -1.673 -9.304 6.425 1.00 87.12 86 THR A C 1
ATOM 605 O O . THR A 1 86 ? -0.738 -9.723 5.743 1.00 87.12 86 THR A O 1
ATOM 608 N N . THR A 1 87 ? -2.840 -8.947 5.881 1.00 91.88 87 THR A N 1
ATOM 609 C CA . THR A 1 87 ? -3.070 -8.867 4.439 1.00 91.88 87 THR A CA 1
ATOM 610 C C . THR A 1 87 ? -2.773 -7.457 3.927 1.00 91.88 87 THR A C 1
ATOM 612 O O . THR A 1 87 ? -3.087 -6.476 4.610 1.00 91.88 87 THR A O 1
ATOM 615 N N . PRO A 1 88 ? -2.192 -7.319 2.721 1.00 92.94 88 PRO A N 1
ATOM 616 C CA . PRO A 1 88 ? -2.002 -6.015 2.104 1.00 92.94 88 PRO A CA 1
ATOM 617 C C . PRO A 1 88 ? -3.326 -5.271 1.972 1.00 92.94 88 PRO A C 1
ATOM 619 O O . PRO A 1 88 ? -4.335 -5.845 1.556 1.00 92.94 88 PRO A O 1
ATOM 622 N N . LEU A 1 89 ? -3.308 -3.976 2.278 1.00 91.81 89 LEU A N 1
ATOM 623 C CA . LEU A 1 89 ? -4.477 -3.124 2.108 1.00 91.81 89 LEU A CA 1
ATOM 624 C C . LEU A 1 89 ? -4.886 -3.116 0.618 1.00 91.81 89 LEU A C 1
ATOM 626 O O . LEU A 1 89 ? -4.023 -2.877 -0.239 1.00 91.81 89 LEU A O 1
ATOM 630 N N . PRO A 1 90 ? -6.158 -3.393 0.276 1.00 91.25 90 PRO A N 1
ATOM 631 C CA . PRO A 1 90 ? -6.598 -3.433 -1.112 1.00 91.25 90 PRO A CA 1
ATOM 632 C C . PRO A 1 90 ? -6.594 -2.035 -1.739 1.00 91.25 90 PRO A C 1
ATOM 634 O O . PRO A 1 90 ? -6.703 -1.019 -1.048 1.00 91.25 90 PRO A O 1
ATOM 637 N N . 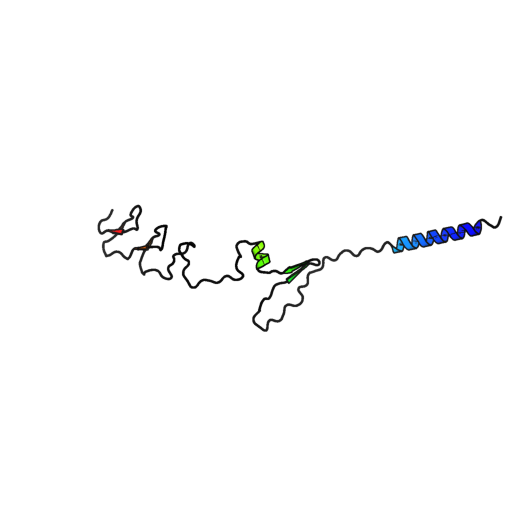VAL A 1 91 ? -6.530 -1.985 -3.072 1.00 92.69 91 VAL A N 1
ATOM 638 C CA . VAL A 1 91 ? -6.511 -0.729 -3.847 1.00 92.69 91 VAL A CA 1
ATOM 639 C C . VAL A 1 91 ? -7.753 0.131 -3.623 1.00 92.69 91 VAL A C 1
ATOM 641 O O . VAL A 1 91 ? -7.661 1.351 -3.541 1.00 92.69 91 VAL A O 1
ATOM 644 N N . THR A 1 92 ? -8.906 -0.504 -3.406 1.00 91.06 92 THR A N 1
ATOM 645 C CA . THR A 1 92 ? -10.175 0.165 -3.079 1.00 91.06 92 THR A CA 1
ATOM 646 C C . THR A 1 92 ? -10.147 0.893 -1.737 1.00 91.06 92 THR A C 1
ATOM 648 O O . THR A 1 92 ? -11.001 1.734 -1.480 1.00 91.06 92 THR A O 1
ATOM 651 N N . SER A 1 93 ? -9.177 0.579 -0.879 1.00 90.50 93 SER A N 1
ATOM 652 C CA . SER A 1 93 ? -8.961 1.222 0.419 1.00 90.50 93 SER A CA 1
ATOM 653 C C . SER A 1 93 ? -7.697 2.090 0.428 1.00 90.50 93 SER A C 1
ATOM 655 O O . SER A 1 93 ? -7.198 2.424 1.497 1.00 90.50 93 SER A O 1
ATOM 657 N N . GLY A 1 94 ? -7.162 2.445 -0.747 1.00 87.88 94 GLY A N 1
ATOM 658 C CA . GLY A 1 94 ? -5.959 3.274 -0.887 1.00 87.88 94 GLY A CA 1
ATOM 659 C C . GLY A 1 94 ? -4.639 2.523 -0.690 1.00 87.88 94 GLY A C 1
ATOM 660 O O . GLY A 1 94 ? -3.583 3.147 -0.622 1.00 87.88 94 GLY A O 1
ATOM 661 N N . GLY A 1 95 ? -4.680 1.193 -0.586 1.00 91.31 95 GLY A N 1
ATOM 662 C CA . GLY A 1 95 ? -3.485 0.361 -0.527 1.00 91.31 95 GLY A CA 1
ATOM 663 C C . GLY A 1 95 ? -2.949 -0.029 -1.905 1.00 91.31 95 GLY A C 1
ATOM 664 O O . GLY A 1 95 ? -3.475 0.358 -2.942 1.00 91.31 95 GLY A O 1
ATOM 665 N N . TRP A 1 96 ? -1.891 -0.839 -1.913 1.00 91.88 96 TRP A N 1
ATOM 666 C CA . TRP A 1 96 ? -1.280 -1.355 -3.145 1.00 91.88 96 TRP A CA 1
ATOM 667 C C . TRP A 1 96 ? -1.795 -2.746 -3.524 1.00 91.88 96 TRP A C 1
ATOM 669 O O . TRP A 1 96 ? -1.561 -3.201 -4.639 1.00 91.88 96 TRP A O 1
ATOM 679 N N . GLY A 1 97 ? -2.465 -3.444 -2.601 1.00 92.81 97 GLY A N 1
ATOM 680 C CA . GLY A 1 97 ? -2.889 -4.834 -2.777 1.00 92.81 97 GLY A CA 1
ATOM 681 C C . GLY A 1 97 ? -1.736 -5.835 -2.938 1.00 92.81 97 GLY A C 1
ATOM 682 O O . GLY A 1 97 ? -1.984 -6.986 -3.280 1.00 92.81 97 GLY A O 1
ATOM 683 N N . LEU A 1 98 ? -0.487 -5.419 -2.695 1.00 94.06 98 LEU A N 1
ATOM 684 C CA . LEU A 1 98 ? 0.721 -6.230 -2.848 1.00 94.06 98 LEU A CA 1
ATOM 685 C C . LEU A 1 98 ? 1.459 -6.347 -1.512 1.00 94.06 98 LEU A C 1
ATOM 687 O O . LEU A 1 98 ? 1.683 -5.346 -0.837 1.00 94.06 98 LEU A O 1
ATOM 691 N N . ALA A 1 99 ? 1.846 -7.571 -1.142 1.00 93.75 99 ALA A N 1
ATOM 692 C CA . ALA A 1 99 ? 2.649 -7.833 0.058 1.00 93.75 99 ALA A CA 1
ATOM 693 C C . ALA A 1 99 ? 4.140 -7.577 -0.179 1.00 93.75 99 ALA A C 1
ATOM 695 O O . ALA A 1 99 ? 4.869 -7.194 0.731 1.00 93.75 99 ALA A O 1
ATOM 696 N N . THR A 1 100 ? 4.590 -7.803 -1.410 1.00 93.38 100 THR A N 1
ATOM 697 C CA . THR A 1 100 ? 5.974 -7.632 -1.836 1.00 93.38 100 THR A CA 1
ATOM 698 C C . THR A 1 100 ? 6.013 -6.960 -3.200 1.00 93.38 100 THR A C 1
ATOM 700 O O . THR A 1 100 ? 5.066 -7.038 -3.985 1.00 93.38 100 THR A O 1
ATOM 703 N N . LEU A 1 101 ? 7.125 -6.283 -3.470 1.00 94.50 101 LEU A N 1
ATOM 704 C CA . LEU A 1 101 ? 7.402 -5.669 -4.760 1.00 94.50 101 LEU A CA 1
ATOM 705 C C . LEU A 1 101 ? 8.387 -6.539 -5.538 1.00 94.50 101 LEU A C 1
ATOM 707 O O . LEU A 1 101 ? 9.277 -7.168 -4.963 1.00 94.50 101 LEU A O 1
ATOM 711 N N . THR A 1 102 ? 8.232 -6.550 -6.857 1.00 94.62 102 THR A N 1
ATOM 712 C CA . THR A 1 102 ? 9.154 -7.224 -7.767 1.00 94.62 102 THR A CA 1
ATOM 713 C C . THR A 1 102 ? 10.512 -6.528 -7.673 1.00 94.62 102 THR A C 1
ATOM 715 O O . THR A 1 102 ? 10.569 -5.299 -7.807 1.00 94.62 102 THR A O 1
ATOM 718 N N . PRO A 1 103 ? 11.608 -7.272 -7.442 1.00 95.00 103 PRO A N 1
ATOM 719 C CA . PRO A 1 103 ? 12.935 -6.686 -7.343 1.00 95.00 103 PRO A CA 1
ATOM 720 C C . PRO A 1 103 ? 13.274 -5.827 -8.561 1.00 95.00 103 PRO A C 1
ATOM 722 O O . PRO A 1 103 ? 12.954 -6.183 -9.697 1.00 95.00 103 PRO A O 1
ATOM 725 N N . TYR A 1 104 ? 13.929 -4.694 -8.303 1.00 93.31 104 TYR A N 1
ATOM 726 C CA . TYR A 1 104 ? 14.458 -3.782 -9.323 1.00 93.31 104 TYR A CA 1
ATOM 727 C C . TYR A 1 104 ? 13.418 -3.225 -10.312 1.00 93.31 104 TYR A C 1
ATOM 729 O O . TYR A 1 104 ? 13.784 -2.712 -11.365 1.00 93.31 104 TYR A O 1
ATOM 737 N N . SER A 1 105 ? 12.128 -3.315 -9.989 1.00 94.69 105 SER A N 1
ATOM 738 C CA . SER A 1 105 ? 11.054 -2.858 -10.870 1.00 94.69 105 SER A CA 1
ATOM 739 C C . SER A 1 105 ? 10.548 -1.478 -10.466 1.00 94.69 105 SER A C 1
ATOM 741 O O . SER A 1 105 ? 10.461 -1.153 -9.280 1.00 94.69 105 SER A O 1
ATOM 743 N N . LEU A 1 106 ? 10.162 -0.681 -11.457 1.00 93.62 106 LEU A N 1
ATOM 744 C CA . LEU A 1 106 ? 9.379 0.530 -11.242 1.00 93.62 106 LEU A CA 1
ATOM 745 C C . LEU A 1 106 ? 7.902 0.150 -11.228 1.00 93.62 106 LEU A C 1
ATOM 747 O O . LEU A 1 106 ? 7.448 -0.545 -12.126 1.00 93.62 106 LEU A O 1
ATOM 751 N N . TYR A 1 107 ? 7.137 0.624 -10.250 1.00 95.00 107 TYR A N 1
ATOM 752 C CA . TYR A 1 107 ? 5.697 0.404 -10.243 1.00 95.00 107 TYR A CA 1
ATOM 753 C C . TYR A 1 107 ? 4.920 1.650 -10.651 1.00 95.00 107 TYR A C 1
ATOM 755 O O . TYR A 1 107 ? 5.192 2.750 -10.171 1.00 95.00 107 TYR A O 1
ATOM 763 N N . THR A 1 108 ? 3.905 1.455 -11.486 1.00 93.56 108 THR A N 1
ATOM 764 C CA . THR A 1 108 ? 3.040 2.519 -11.997 1.00 93.56 108 THR A CA 1
ATOM 765 C C . THR A 1 108 ? 1.579 2.231 -11.700 1.00 93.56 108 THR A C 1
ATOM 767 O O . THR A 1 108 ? 1.093 1.117 -11.905 1.00 93.56 108 THR A O 1
ATOM 770 N N . GLY A 1 109 ? 0.862 3.249 -11.230 1.00 91.81 109 GLY A N 1
ATOM 771 C CA . GLY A 1 109 ? -0.582 3.171 -11.044 1.00 91.81 109 GLY A CA 1
ATOM 772 C C . GLY A 1 109 ? -1.317 3.230 -12.382 1.00 91.81 109 GLY A C 1
ATOM 773 O O . GLY A 1 109 ? -0.966 4.026 -13.245 1.00 91.81 109 GLY A O 1
ATOM 774 N N . ASN A 1 110 ? -2.363 2.420 -12.527 1.00 86.31 110 ASN A N 1
ATOM 775 C CA . ASN A 1 110 ? -3.279 2.450 -13.677 1.00 86.31 110 ASN A CA 1
ATOM 776 C C . ASN A 1 110 ? -4.638 3.102 -13.337 1.00 86.31 110 ASN A C 1
ATOM 778 O O . ASN A 1 110 ? -5.585 3.025 -14.115 1.00 86.31 110 ASN A O 1
ATOM 782 N N . GLY A 1 111 ? -4.759 3.678 -12.135 1.00 85.25 111 GLY A N 1
ATOM 783 C CA . GLY A 1 111 ? -5.948 4.381 -11.646 1.00 85.25 111 GLY A CA 1
ATOM 784 C C . GLY A 1 111 ? -7.150 3.507 -11.265 1.00 85.25 111 GLY A C 1
ATOM 785 O O . GLY A 1 111 ? -8.116 4.041 -10.730 1.00 85.25 111 GLY A O 1
ATOM 786 N N . THR A 1 112 ? -7.122 2.194 -11.514 1.00 86.25 112 THR A N 1
ATOM 787 C CA . THR A 1 112 ? -8.311 1.327 -11.364 1.00 86.25 112 THR A CA 1
ATOM 788 C C . THR A 1 112 ? -8.045 -0.017 -10.688 1.00 86.25 112 THR A C 1
ATOM 790 O O . THR A 1 112 ? -8.983 -0.645 -10.199 1.00 86.25 112 THR A O 1
ATOM 793 N N . GLY A 1 113 ? -6.795 -0.472 -10.625 1.00 91.69 113 GLY A N 1
ATOM 794 C CA . GLY A 1 113 ? -6.442 -1.790 -10.110 1.00 91.69 113 GLY A CA 1
ATOM 795 C C . GLY A 1 113 ? -5.061 -1.839 -9.472 1.00 91.69 113 GLY A C 1
ATOM 796 O O . GLY A 1 113 ? -4.507 -0.821 -9.0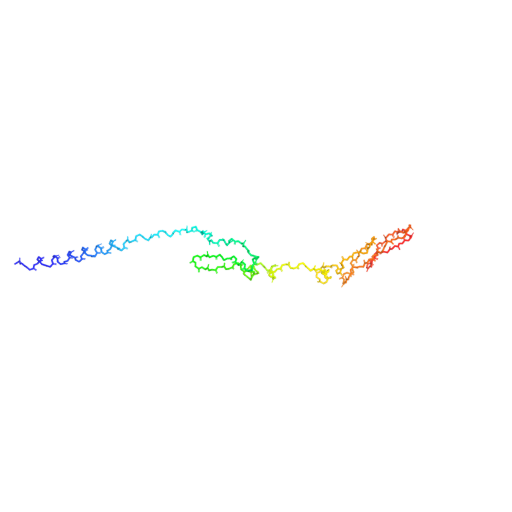53 1.00 91.69 113 GLY A O 1
ATOM 797 N N . LEU A 1 114 ? -4.518 -3.057 -9.382 1.00 94.25 114 LEU A N 1
ATOM 798 C CA . LEU A 1 114 ? -3.173 -3.276 -8.860 1.00 94.25 114 LEU A CA 1
ATOM 799 C C . LEU A 1 114 ? -2.141 -2.478 -9.679 1.00 94.25 114 LEU A C 1
ATOM 801 O O . LEU A 1 114 ? -2.240 -2.436 -10.911 1.00 94.25 114 LEU A O 1
ATOM 805 N N . PRO A 1 115 ? -1.134 -1.887 -9.020 1.00 93.88 115 PRO A N 1
ATOM 806 C CA . PRO A 1 115 ? -0.013 -1.247 -9.692 1.00 93.88 115 PRO A CA 1
ATOM 807 C C . PRO A 1 115 ? 0.727 -2.230 -10.603 1.00 93.88 115 PRO A C 1
ATOM 809 O O . PRO A 1 115 ? 0.939 -3.390 -10.242 1.00 93.88 115 PRO A O 1
ATOM 812 N N . GLN A 1 116 ? 1.136 -1.765 -11.780 1.00 93.19 116 GLN A N 1
ATOM 813 C CA . GLN A 1 116 ? 1.872 -2.575 -12.749 1.00 93.19 116 GLN A CA 1
ATOM 814 C C . GLN A 1 116 ? 3.375 -2.384 -12.593 1.00 93.19 116 GLN A C 1
ATOM 816 O O . GLN A 1 116 ? 3.836 -1.267 -12.377 1.00 93.19 116 GLN A O 1
ATOM 821 N N . ALA A 1 117 ? 4.129 -3.475 -12.707 1.00 95.06 117 ALA A N 1
ATOM 822 C CA . ALA A 1 117 ? 5.583 -3.450 -12.654 1.00 95.06 117 ALA A CA 1
ATOM 823 C C . ALA A 1 117 ? 6.170 -3.265 -14.060 1.00 95.06 117 ALA A C 1
ATOM 825 O O . ALA A 1 117 ? 5.939 -4.078 -14.954 1.00 95.06 117 ALA A O 1
ATOM 826 N N . VAL A 1 118 ? 6.988 -2.233 -14.228 1.00 95.62 118 VAL A N 1
ATOM 827 C CA . VAL A 1 118 ? 7.933 -2.077 -15.329 1.00 95.62 118 VAL A CA 1
ATOM 828 C C . VAL A 1 118 ? 9.251 -2.700 -14.873 1.00 95.62 118 VAL A C 1
ATOM 830 O O . VAL A 1 118 ? 9.908 -2.191 -13.961 1.00 95.62 118 VAL A O 1
ATOM 833 N N . GLY A 1 119 ? 9.605 -3.840 -15.468 1.00 95.06 119 GLY A N 1
ATOM 834 C CA . GLY A 1 119 ? 10.841 -4.561 -15.151 1.00 95.06 119 GLY A CA 1
ATOM 835 C C . GLY A 1 119 ? 12.099 -3.771 -15.518 1.00 95.06 119 GLY A C 1
ATOM 836 O O . GLY A 1 119 ? 12.025 -2.723 -16.158 1.00 95.06 119 GLY A O 1
ATOM 837 N N . VAL A 1 120 ? 13.270 -4.282 -15.136 1.00 94.19 120 VAL A N 1
ATOM 838 C CA . VAL A 1 120 ? 14.555 -3.669 -15.505 1.00 94.19 120 VAL A CA 1
ATOM 839 C C . VAL A 1 120 ? 14.759 -3.660 -17.020 1.00 94.19 120 VAL A C 1
ATOM 841 O O . VAL A 1 120 ? 14.488 -4.652 -17.696 1.00 94.19 120 VAL A O 1
ATOM 844 N N . GLY A 1 121 ? 15.260 -2.542 -17.542 1.00 92.56 121 GLY A N 1
ATOM 845 C CA . GLY A 1 121 ? 15.698 -2.439 -18.930 1.00 92.56 121 GLY A CA 1
ATOM 846 C C . GLY A 1 121 ? 16.996 -3.206 -19.167 1.00 92.56 121 GLY A C 1
ATOM 847 O O . GLY A 1 121 ? 17.753 -3.498 -18.238 1.00 92.56 121 GLY A O 1
ATOM 848 N N . THR A 1 122 ? 17.276 -3.519 -20.425 1.00 94.19 122 THR A N 1
ATOM 849 C CA . THR A 1 122 ? 18.559 -4.087 -20.844 1.00 94.19 122 THR A CA 1
ATOM 850 C C . THR A 1 122 ? 19.595 -2.989 -21.084 1.00 94.19 122 THR A C 1
ATOM 852 O O . THR A 1 122 ? 19.268 -1.810 -21.227 1.00 94.19 122 THR A O 1
ATOM 855 N N . THR A 1 123 ? 20.872 -3.368 -21.172 1.00 94.50 123 THR A N 1
ATOM 856 C CA . THR A 1 123 ? 21.958 -2.433 -21.493 1.00 94.50 123 THR A CA 1
ATOM 857 C C . THR A 1 123 ? 21.653 -1.636 -22.762 1.00 94.50 123 THR A C 1
ATOM 859 O O . THR A 1 123 ? 21.262 -2.203 -23.780 1.00 94.50 123 THR A O 1
ATOM 862 N N . GLY A 1 124 ? 21.849 -0.318 -22.687 1.00 93.56 124 GLY A N 1
ATOM 863 C CA . GLY A 1 124 ? 21.604 0.604 -23.796 1.00 93.56 124 GLY A CA 1
ATOM 864 C C . GLY A 1 124 ? 20.149 1.056 -23.948 1.00 93.56 124 GLY A C 1
ATOM 865 O O . GLY A 1 124 ? 19.882 1.869 -24.825 1.00 93.56 124 GLY A O 1
ATOM 866 N N . GLN A 1 125 ? 19.223 0.577 -23.109 1.00 95.62 125 GLN A N 1
ATOM 867 C CA . GLN A 1 125 ? 17.842 1.060 -23.105 1.00 95.62 125 GLN A CA 1
ATOM 868 C C . GLN A 1 125 ? 17.651 2.268 -22.183 1.00 95.62 125 GLN A C 1
ATOM 870 O O . GLN A 1 125 ? 18.287 2.390 -21.135 1.00 95.62 125 GLN A O 1
ATOM 875 N N . ILE A 1 126 ? 16.723 3.140 -22.567 1.00 94.00 126 ILE A N 1
ATOM 876 C CA . ILE A 1 126 ? 16.266 4.308 -21.812 1.00 94.00 126 ILE A CA 1
ATOM 877 C C . ILE A 1 126 ? 14.768 4.148 -21.550 1.00 94.00 126 ILE A C 1
ATOM 879 O O . ILE A 1 126 ? 14.029 3.672 -22.414 1.00 94.00 126 ILE A O 1
ATOM 883 N N . LEU A 1 127 ? 14.317 4.530 -20.354 1.00 94.81 127 LEU A N 1
ATOM 884 C CA . LEU A 1 127 ? 12.900 4.512 -20.013 1.00 94.81 127 LEU A CA 1
ATOM 885 C C . LEU A 1 127 ? 12.228 5.769 -20.568 1.00 94.81 127 LEU A C 1
ATOM 887 O O . LEU A 1 127 ? 12.511 6.879 -20.118 1.00 94.81 127 LEU A O 1
ATOM 891 N N . GLY A 1 128 ? 11.348 5.588 -21.547 1.00 93.94 128 GLY A N 1
ATOM 892 C CA . GLY A 1 128 ? 10.549 6.662 -22.125 1.00 93.94 128 GLY A CA 1
ATOM 893 C C . GLY A 1 128 ? 9.197 6.781 -21.432 1.00 93.94 128 GLY A C 1
ATOM 894 O O . GLY A 1 128 ? 8.534 5.774 -21.175 1.00 93.94 128 GLY A O 1
ATOM 895 N N . GLY A 1 129 ? 8.774 8.012 -21.147 1.00 92.25 129 GLY A N 1
ATOM 896 C CA . GLY A 1 129 ? 7.400 8.282 -20.729 1.00 92.25 129 GLY A CA 1
ATOM 897 C C . GLY A 1 129 ? 6.430 8.098 -21.897 1.00 92.25 129 GLY A C 1
ATOM 898 O O . GLY A 1 129 ? 6.712 8.547 -23.006 1.00 92.25 129 GLY A O 1
ATOM 899 N N . VAL A 1 130 ? 5.283 7.469 -21.636 1.00 90.38 130 VAL A N 1
ATOM 900 C CA . VAL A 1 130 ? 4.209 7.266 -22.618 1.00 90.38 130 VAL A CA 1
ATOM 901 C C . VAL A 1 130 ? 2.944 7.945 -22.099 1.00 90.38 130 VAL A C 1
ATOM 903 O O . VAL A 1 130 ? 2.569 7.784 -20.939 1.00 90.38 130 VAL A O 1
ATOM 906 N N . THR A 1 131 ? 2.291 8.760 -22.926 1.00 90.31 131 THR A N 1
ATOM 907 C CA . THR A 1 131 ? 1.039 9.417 -22.531 1.00 90.31 131 THR A CA 1
ATOM 908 C C . THR A 1 131 ? -0.099 8.403 -22.509 1.00 90.31 131 THR A C 1
ATOM 910 O O . THR A 1 131 ? -0.411 7.814 -23.535 1.00 90.31 131 THR A O 1
ATOM 913 N N . GLY A 1 132 ? -0.750 8.249 -21.354 1.00 89.19 132 GLY A N 1
ATOM 914 C CA . GLY A 1 132 ? -1.911 7.366 -21.193 1.00 89.19 132 GLY A CA 1
ATOM 915 C C . GLY A 1 132 ? -1.578 5.906 -20.877 1.00 89.19 132 GLY A C 1
ATOM 916 O O . GLY A 1 132 ? -2.497 5.150 -20.588 1.00 89.19 132 GLY A O 1
ATOM 917 N N . ASP A 1 133 ? -0.294 5.542 -20.853 1.00 90.94 133 ASP A N 1
ATOM 918 C CA . ASP A 1 133 ? 0.186 4.180 -20.614 1.00 90.94 133 ASP A CA 1
ATOM 919 C C . ASP A 1 133 ? 1.370 4.159 -19.634 1.00 90.94 133 ASP A C 1
ATOM 921 O O . ASP A 1 133 ? 1.905 5.197 -19.231 1.00 90.94 133 ASP A O 1
ATOM 925 N N . ALA A 1 134 ? 1.790 2.956 -19.234 1.00 92.38 134 ALA A N 1
ATOM 926 C CA . ALA A 1 134 ? 3.011 2.781 -18.457 1.00 92.38 134 ALA A CA 1
ATOM 927 C C . ALA A 1 134 ? 4.259 3.171 -19.287 1.00 92.38 134 ALA A C 1
ATOM 929 O O . ALA A 1 134 ? 4.283 2.958 -20.501 1.00 92.38 134 ALA A O 1
ATOM 930 N N . PRO A 1 135 ? 5.326 3.699 -18.655 1.00 94.44 135 PRO A N 1
ATOM 931 C CA . PRO A 1 135 ? 6.606 3.936 -19.313 1.00 94.44 135 PRO A CA 1
ATOM 932 C C . PRO A 1 135 ? 7.180 2.654 -19.926 1.00 94.44 135 PRO A C 1
ATOM 934 O O . PRO A 1 135 ? 7.028 1.564 -19.369 1.00 94.44 135 PRO A O 1
ATOM 937 N N . SER A 1 136 ? 7.897 2.790 -21.039 1.00 93.56 136 SER A N 1
ATOM 938 C CA . SER A 1 136 ? 8.451 1.656 -21.788 1.00 93.56 136 SER A CA 1
ATOM 939 C C . SER A 1 136 ? 9.928 1.845 -22.112 1.00 93.56 136 SER A C 1
ATOM 941 O O . SER A 1 136 ? 10.376 2.960 -22.389 1.00 93.56 136 SER A O 1
ATOM 943 N N . TRP A 1 137 ? 10.683 0.747 -22.122 1.00 95.44 137 TRP A N 1
ATOM 944 C CA . TRP A 1 137 ? 12.090 0.757 -22.515 1.00 95.44 137 TRP A CA 1
ATOM 945 C C . TRP A 1 137 ? 12.250 0.898 -24.029 1.00 95.44 137 TRP A C 1
ATOM 947 O O . TRP A 1 137 ? 11.626 0.170 -24.798 1.00 95.44 137 TRP A O 1
ATOM 957 N N . SER A 1 138 ? 13.132 1.803 -24.445 1.00 93.69 138 SER A N 1
ATOM 958 C CA . SER A 1 138 ? 13.501 2.030 -25.842 1.00 93.69 138 SER A CA 1
ATOM 959 C C . SER A 1 138 ? 15.018 2.027 -25.995 1.00 93.69 138 SER A C 1
ATOM 961 O O . SER A 1 138 ? 15.730 2.568 -25.153 1.00 93.69 138 SER A O 1
ATOM 963 N N . SER A 1 139 ? 15.517 1.452 -27.089 1.00 94.88 139 SER A N 1
ATOM 964 C CA . SER A 1 139 ? 16.933 1.556 -27.486 1.00 94.88 139 SER A CA 1
ATOM 965 C C . SER A 1 139 ? 17.237 2.848 -28.255 1.00 94.88 139 SER A C 1
ATOM 967 O O . SER A 1 139 ? 18.395 3.150 -28.533 1.00 94.88 139 SER A O 1
ATOM 969 N N . ASN A 1 140 ? 16.200 3.606 -28.613 1.00 86.19 140 ASN A N 1
ATOM 970 C CA . ASN A 1 140 ? 16.310 4.897 -29.271 1.00 86.19 140 ASN A CA 1
ATOM 971 C C . ASN A 1 140 ? 15.985 6.002 -28.260 1.00 86.19 140 ASN A C 1
ATOM 973 O O . ASN A 1 140 ? 14.893 5.965 -27.679 1.00 86.19 140 ASN A O 1
ATOM 977 N N . PRO A 1 141 ? 16.893 6.973 -28.047 1.00 75.12 141 PRO A N 1
ATOM 978 C CA . PRO A 1 141 ? 16.572 8.161 -27.273 1.00 75.12 141 PRO A CA 1
ATOM 979 C C . PRO A 1 141 ? 15.380 8.897 -27.912 1.00 75.12 141 PRO A C 1
ATOM 981 O O . PRO A 1 141 ? 15.271 8.875 -29.143 1.00 75.12 141 PRO A O 1
ATOM 984 N N . PRO A 1 142 ? 14.495 9.502 -27.101 1.00 68.88 142 PRO A N 1
ATOM 985 C CA . PRO A 1 142 ? 13.420 10.357 -27.596 1.00 68.88 142 PRO A CA 1
ATOM 986 C C . PRO A 1 142 ? 13.944 11.617 -28.298 1.00 68.88 142 PRO A C 1
ATOM 988 O O . PRO A 1 142 ? 15.072 12.061 -27.976 1.00 68.88 142 PRO A O 1
#

Organism: NCBI:txid1070528

Radius of gyration: 41.77 Å; chains: 1; bounding box: 80×58×118 Å

pLDDT: mean 73.32, std 16.47, range [47.34, 95.62]

Foldseek 3Di:
DPDPPVVVVVVVVVVVVVVVVVVVVPPPDPDPPPDDPDPPDPDPDPDPDDDPFDWDDDPVDTDTPQLVVVCVVPVVRPDNDDDDDPFFDAVVRVTQRDPDDDPPWDWDDLPPHHTDTDHDDDPQWDFDDDPNDHTDTDNDDD

Sequence (142 aa):
MRTRIAAQAKGWGILALALLMLVAGLSLAPSSVYGATTISGLPEETAPASDEVMVIEDATTTKKATLANIAANMPAITAPSLTLSTTPLPVTSGGWGLATLTPYSLYTGNGTGLPQAVGVGTTGQILGGVTGDAPSWSSNPP